Protein AF-A0A452SI06-F1 (afdb_monomer_lite)

Structure (mmCIF, N/CA/C/O backbone):
data_AF-A0A452SI06-F1
#
_entry.id   AF-A0A452SI06-F1
#
loop_
_atom_site.group_PDB
_atom_site.id
_atom_site.type_symbol
_atom_site.label_atom_id
_atom_site.label_alt_id
_atom_site.label_comp_id
_atom_site.label_asym_id
_atom_site.label_entity_id
_atom_site.label_seq_id
_atom_site.pdbx_PDB_ins_code
_atom_site.Cartn_x
_atom_site.Cartn_y
_atom_site.Cartn_z
_atom_site.occupancy
_atom_site.B_iso_or_equiv
_atom_site.auth_se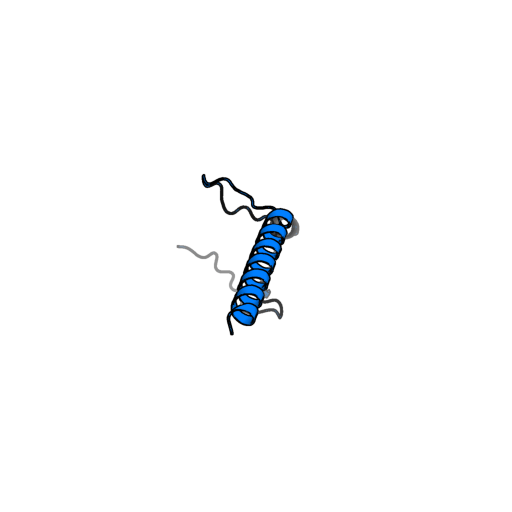q_id
_atom_site.auth_comp_id
_atom_site.auth_asym_id
_atom_site.auth_atom_id
_atom_site.pdbx_PDB_model_num
ATOM 1 N N . MET A 1 1 ? 10.716 -27.050 4.299 1.00 58.88 1 MET A N 1
ATOM 2 C CA . MET A 1 1 ? 9.840 -25.935 4.721 1.00 58.88 1 MET A CA 1
ATOM 3 C C . MET A 1 1 ? 8.529 -26.079 3.962 1.00 58.88 1 MET A C 1
ATOM 5 O O . MET A 1 1 ? 8.541 -25.999 2.743 1.00 58.88 1 MET A O 1
ATOM 9 N N . GLY A 1 2 ? 7.463 -26.480 4.661 1.00 50.00 2 GLY A N 1
ATOM 10 C CA . GLY A 1 2 ? 6.208 -26.947 4.065 1.00 50.00 2 GLY A CA 1
ATOM 11 C C . GLY A 1 2 ? 5.266 -25.797 3.733 1.00 50.00 2 GLY A C 1
ATOM 12 O O . GLY A 1 2 ? 4.835 -25.074 4.626 1.00 50.00 2 GLY A O 1
ATOM 13 N N . GLY A 1 3 ? 4.966 -25.639 2.445 1.00 55.34 3 GLY A N 1
ATOM 14 C CA . GLY A 1 3 ? 3.958 -24.708 1.963 1.00 55.34 3 GLY A CA 1
ATOM 15 C C . GLY A 1 3 ? 2.560 -25.269 2.187 1.00 55.34 3 GLY A C 1
ATOM 16 O O . GLY A 1 3 ? 2.247 -26.378 1.753 1.00 55.34 3 GLY A O 1
ATOM 17 N N . THR A 1 4 ? 1.698 -24.481 2.818 1.00 55.47 4 THR A N 1
ATOM 18 C CA . THR A 1 4 ? 0.249 -24.628 2.698 1.00 55.47 4 THR A CA 1
ATOM 19 C C . THR A 1 4 ? -0.127 -24.300 1.247 1.00 55.47 4 THR A C 1
ATOM 21 O O . THR A 1 4 ? -0.434 -23.167 0.890 1.00 55.47 4 THR A O 1
ATOM 24 N N . SER A 1 5 ? 0.008 -25.285 0.355 1.00 59.09 5 SER A N 1
ATOM 25 C CA . SER A 1 5 ? -0.242 -25.118 -1.078 1.00 59.09 5 SER A CA 1
ATOM 26 C C . SER A 1 5 ? -1.740 -24.926 -1.321 1.00 59.09 5 SER A C 1
ATOM 28 O O . SER A 1 5 ? -2.510 -25.878 -1.427 1.00 59.09 5 SER A O 1
ATOM 30 N N . SER A 1 6 ? -2.168 -23.667 -1.389 1.00 64.56 6 SER A N 1
ATOM 31 C CA . SER A 1 6 ? -3.405 -23.312 -2.076 1.00 64.56 6 SER A CA 1
ATOM 32 C C . SER A 1 6 ? -3.254 -23.715 -3.545 1.00 64.56 6 SER A C 1
ATOM 34 O O . SER A 1 6 ? -2.367 -23.218 -4.232 1.00 64.56 6 SER A O 1
ATOM 36 N N . THR A 1 7 ? -4.120 -24.599 -4.050 1.00 64.25 7 THR A N 1
ATOM 37 C CA . THR A 1 7 ? -4.140 -25.022 -5.469 1.00 64.25 7 THR A CA 1
A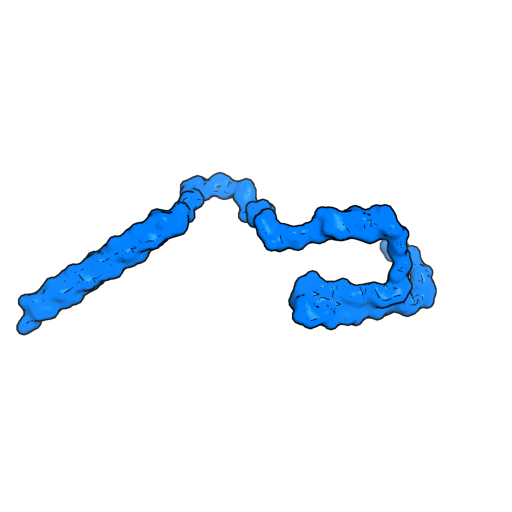TOM 38 C C . THR A 1 7 ? -4.602 -23.899 -6.412 1.00 64.25 7 THR A C 1
ATOM 40 O O . THR A 1 7 ? -4.631 -24.066 -7.630 1.00 64.25 7 THR A O 1
ATOM 43 N N . ARG A 1 8 ? -5.010 -22.743 -5.870 1.00 77.12 8 ARG A N 1
ATOM 44 C CA . ARG A 1 8 ? -5.421 -21.586 -6.671 1.00 77.12 8 ARG A CA 1
ATOM 45 C C . ARG A 1 8 ? -4.196 -20.841 -7.172 1.00 77.12 8 ARG A C 1
ATOM 47 O O . ARG A 1 8 ? -3.269 -20.567 -6.417 1.00 77.12 8 ARG A O 1
ATOM 54 N N . ARG A 1 9 ? -4.231 -20.488 -8.456 1.00 85.31 9 ARG A N 1
ATOM 55 C CA . ARG A 1 9 ? -3.190 -19.685 -9.101 1.00 85.31 9 ARG A CA 1
ATOM 56 C C . ARG A 1 9 ? -3.161 -18.303 -8.447 1.00 85.31 9 ARG A C 1
ATOM 58 O O . ARG A 1 9 ? -4.192 -17.639 -8.377 1.00 85.31 9 ARG A O 1
ATOM 65 N N . VAL A 1 10 ? -1.983 -17.901 -7.983 1.00 89.94 10 VAL A N 1
ATOM 66 C CA . VAL A 1 10 ? -1.701 -16.563 -7.457 1.00 89.94 10 VAL A CA 1
ATOM 67 C C . VAL A 1 10 ? -0.824 -15.851 -8.476 1.00 89.94 10 VAL A C 1
ATOM 69 O O . VAL A 1 10 ? 0.117 -16.449 -8.997 1.00 89.94 10 VAL A O 1
ATOM 72 N N . THR A 1 11 ? -1.142 -14.598 -8.783 1.00 89.25 11 THR A N 1
ATOM 73 C CA . THR A 1 11 ? -0.339 -13.763 -9.686 1.00 89.25 11 THR A CA 1
ATOM 74 C C . THR A 1 11 ? 0.049 -12.470 -8.991 1.00 89.25 11 THR A C 1
ATOM 76 O O . THR A 1 11 ? -0.741 -11.919 -8.223 1.00 89.25 11 THR A O 1
ATOM 79 N N . PHE A 1 12 ? 1.258 -11.999 -9.286 1.00 90.50 12 PHE A N 1
ATOM 80 C CA . PHE A 1 12 ? 1.816 -10.754 -8.776 1.00 90.50 12 PHE A CA 1
ATOM 81 C C . PHE A 1 12 ? 1.954 -9.773 -9.932 1.00 90.50 12 PHE A C 1
ATOM 83 O O . PHE A 1 12 ? 2.445 -10.149 -10.997 1.00 90.50 12 PHE A O 1
ATOM 90 N N . GLU A 1 13 ? 1.529 -8.538 -9.716 1.00 88.44 13 GLU A N 1
ATOM 91 C CA . GLU A 1 13 ? 1.710 -7.441 -10.661 1.00 88.44 13 GLU A CA 1
ATOM 92 C C . GLU A 1 13 ? 2.298 -6.226 -9.939 1.00 88.44 13 GLU A C 1
ATOM 94 O O . GLU A 1 13 ? 2.033 -6.001 -8.753 1.00 88.44 13 GLU A O 1
ATOM 99 N N . ALA A 1 14 ? 3.153 -5.493 -10.651 1.00 84.44 14 ALA A N 1
ATOM 100 C CA . ALA A 1 14 ? 3.648 -4.205 -10.197 1.00 84.44 14 ALA A CA 1
ATOM 101 C C . ALA A 1 14 ? 2.588 -3.154 -10.519 1.00 84.44 14 ALA A C 1
ATOM 103 O O . ALA A 1 14 ? 2.072 -3.121 -11.639 1.00 84.44 14 ALA A O 1
ATOM 104 N N . ASP A 1 15 ? 2.250 -2.348 -9.524 1.00 87.31 15 ASP A N 1
ATOM 105 C CA . ASP A 1 15 ? 1.367 -1.206 -9.702 1.00 87.31 15 ASP A CA 1
ATOM 106 C C . ASP A 1 15 ? 2.167 0.012 -10.196 1.00 87.31 15 ASP A C 1
ATOM 108 O O . ASP A 1 15 ? 3.400 0.010 -10.171 1.00 87.31 15 ASP A O 1
ATOM 112 N N . GLU A 1 16 ? 1.483 1.056 -10.663 1.00 87.75 16 GLU A N 1
ATOM 113 C CA . GLU A 1 16 ? 2.132 2.302 -11.096 1.00 87.75 16 GLU A CA 1
ATOM 114 C C . GLU A 1 16 ? 2.883 3.013 -9.956 1.00 87.75 16 GLU A C 1
ATOM 116 O O . GLU A 1 16 ? 3.830 3.765 -10.197 1.00 87.75 16 GLU A O 1
ATOM 121 N N . ASN A 1 17 ? 2.531 2.731 -8.700 1.00 85.38 17 ASN A N 1
ATOM 122 C CA . ASN A 1 17 ? 3.329 3.129 -7.554 1.00 85.38 17 ASN A CA 1
ATOM 123 C C . ASN A 1 17 ? 4.515 2.172 -7.333 1.00 85.38 17 ASN A C 1
ATOM 125 O O . ASN A 1 17 ? 4.333 1.012 -6.970 1.00 85.38 17 ASN A O 1
ATOM 129 N N . GLU A 1 18 ? 5.742 2.701 -7.402 1.00 78.75 18 GLU A N 1
ATOM 130 C CA . GLU A 1 18 ? 7.011 1.954 -7.250 1.00 78.75 18 GLU A CA 1
ATOM 131 C C . GLU A 1 18 ? 7.147 1.144 -5.940 1.00 78.75 18 GLU A C 1
ATOM 133 O O . GLU A 1 18 ? 8.003 0.268 -5.837 1.00 78.75 18 GLU A O 1
ATOM 138 N N . ASN A 1 19 ? 6.292 1.397 -4.942 1.00 84.00 19 ASN A N 1
ATOM 139 C CA . ASN A 1 19 ? 6.292 0.711 -3.646 1.00 84.00 19 ASN A CA 1
ATOM 140 C C . ASN A 1 19 ? 5.076 -0.207 -3.422 1.00 84.00 19 ASN A C 1
ATOM 142 O O . ASN A 1 19 ? 4.873 -0.686 -2.305 1.00 84.00 19 ASN A O 1
ATOM 146 N N . ILE A 1 20 ? 4.245 -0.437 -4.442 1.00 87.06 20 ILE A N 1
ATOM 147 C CA . ILE A 1 20 ? 3.024 -1.238 -4.329 1.00 87.06 20 ILE A CA 1
ATOM 148 C C . ILE A 1 20 ? 3.136 -2.485 -5.211 1.00 87.06 20 ILE A C 1
ATOM 150 O O . ILE A 1 20 ? 3.476 -2.428 -6.390 1.00 87.06 20 ILE A O 1
ATOM 154 N N . THR A 1 21 ? 2.819 -3.640 -4.622 1.00 86.75 21 THR A N 1
ATOM 155 C CA . THR A 1 21 ? 2.659 -4.903 -5.353 1.00 86.75 21 THR A CA 1
ATOM 156 C C . THR A 1 21 ? 1.250 -5.422 -5.141 1.00 86.75 21 THR A C 1
ATOM 158 O O . THR A 1 21 ? 0.767 -5.517 -4.010 1.00 86.75 21 THR A O 1
ATOM 161 N N . VAL A 1 22 ? 0.574 -5.754 -6.236 1.00 89.50 22 VAL A N 1
ATOM 162 C CA . VAL A 1 22 ? -0.790 -6.272 -6.194 1.00 89.50 22 VAL A CA 1
ATOM 163 C C . VAL A 1 22 ? -0.740 -7.784 -6.341 1.00 89.50 22 VAL A C 1
ATOM 165 O O . VAL A 1 22 ? -0.108 -8.334 -7.245 1.00 89.50 22 VAL A O 1
ATOM 168 N N . VAL A 1 23 ? -1.422 -8.469 -5.424 1.00 90.56 23 VAL A N 1
ATOM 169 C CA . VAL A 1 23 ? -1.504 -9.929 -5.404 1.00 90.56 23 VAL A CA 1
ATOM 170 C C . VAL A 1 23 ? -2.936 -10.354 -5.692 1.00 90.56 23 VAL A C 1
ATOM 172 O O . VAL A 1 23 ? -3.851 -10.076 -4.918 1.00 90.56 23 VAL A O 1
ATOM 175 N N . LYS A 1 24 ? -3.141 -11.058 -6.806 1.00 91.81 24 LYS A N 1
ATOM 176 C CA . LYS A 1 24 ? -4.454 -11.572 -7.219 1.00 91.81 24 LYS A CA 1
ATOM 177 C C . LYS A 1 24 ? -4.616 -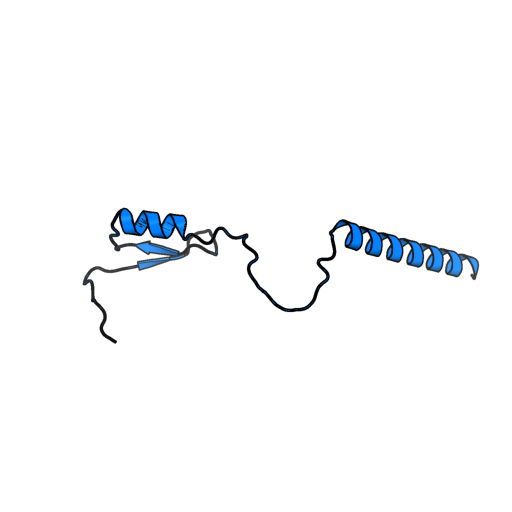13.040 -6.824 1.00 91.81 24 LYS A C 1
ATOM 179 O O . LYS A 1 24 ? -3.661 -13.812 -6.822 1.00 91.81 24 LYS A O 1
ATOM 184 N N . GLY A 1 25 ? -5.853 -13.437 -6.514 1.00 90.00 25 GLY A N 1
ATOM 185 C CA . GLY A 1 25 ? -6.215 -14.831 -6.213 1.00 90.00 25 GLY A CA 1
ATOM 186 C C . GLY A 1 25 ? -6.122 -15.235 -4.736 1.00 90.00 25 GLY A C 1
ATOM 187 O O . GLY A 1 25 ? -6.402 -16.390 -4.407 1.00 90.00 25 GLY A O 1
ATOM 188 N N . ILE A 1 26 ? -5.790 -14.300 -3.840 1.00 89.62 26 ILE A N 1
ATOM 189 C CA . ILE A 1 26 ? -5.757 -14.516 -2.387 1.00 89.62 26 ILE A CA 1
ATOM 190 C C . ILE A 1 26 ? -7.033 -13.955 -1.750 1.00 89.62 26 ILE A C 1
ATOM 192 O O . ILE A 1 26 ? -7.510 -12.887 -2.122 1.00 89.62 26 ILE A O 1
ATOM 196 N N . ARG A 1 27 ? -7.597 -14.683 -0.781 1.00 90.50 27 ARG A N 1
ATOM 197 C CA . ARG A 1 27 ? -8.715 -14.213 0.048 1.00 90.50 27 ARG A CA 1
ATOM 198 C C . ARG A 1 27 ? -8.202 -13.958 1.457 1.00 90.50 27 ARG A C 1
ATOM 200 O O . ARG A 1 27 ? -7.655 -14.869 2.072 1.00 90.50 27 ARG A O 1
ATOM 207 N N . LEU A 1 28 ? -8.405 -12.745 1.952 1.00 91.44 28 LEU A N 1
ATOM 208 C CA . LEU A 1 28 ? -8.084 -12.349 3.320 1.00 91.44 28 LEU A CA 1
ATOM 209 C C . LEU A 1 28 ? -9.382 -12.076 4.084 1.00 91.44 28 LEU A C 1
ATOM 211 O O . LEU A 1 28 ? -10.389 -11.703 3.483 1.00 91.44 28 LEU A O 1
ATOM 215 N N . SER A 1 29 ? -9.368 -12.293 5.397 1.00 95.44 29 SER A N 1
ATOM 216 C CA . SER A 1 29 ? -10.457 -11.853 6.271 1.00 95.44 29 SER A CA 1
ATOM 217 C C . SER A 1 29 ? -10.316 -10.366 6.595 1.00 95.44 29 SER A C 1
ATOM 219 O O . SER A 1 29 ? -9.203 -9.838 6.580 1.00 95.44 29 SER A O 1
ATOM 221 N N . GLU A 1 30 ? -11.421 -9.703 6.947 1.00 94.69 30 GLU A N 1
ATOM 222 C CA . GLU A 1 30 ? -11.411 -8.279 7.325 1.00 94.69 30 GLU A CA 1
ATOM 223 C C . GLU A 1 30 ? -10.432 -7.996 8.468 1.00 94.69 30 GLU A C 1
ATOM 225 O O . GLU A 1 30 ? -9.582 -7.127 8.343 1.00 94.69 30 GLU A O 1
ATOM 230 N N . ASN A 1 31 ? -10.403 -8.843 9.500 1.00 95.44 31 ASN A N 1
ATOM 231 C CA . ASN A 1 31 ? -9.450 -8.710 10.607 1.00 95.44 31 ASN A CA 1
ATOM 232 C C . ASN A 1 31 ? -7.963 -8.792 10.183 1.00 95.44 31 ASN A C 1
ATOM 234 O O . ASN A 1 31 ? -7.072 -8.309 10.882 1.00 95.44 31 ASN A O 1
ATOM 238 N N . VAL A 1 32 ? -7.641 -9.462 9.072 1.00 92.69 32 VAL A N 1
ATOM 239 C CA . VAL A 1 32 ? -6.276 -9.440 8.515 1.00 92.69 32 VAL A CA 1
ATOM 240 C C . VAL A 1 32 ? -6.053 -8.157 7.721 1.00 92.69 32 VAL A C 1
ATOM 242 O O . VAL A 1 32 ? -5.009 -7.531 7.881 1.00 92.69 32 VAL A O 1
ATOM 245 N N . ILE A 1 33 ? -7.036 -7.748 6.919 1.00 92.25 33 ILE A N 1
ATOM 246 C CA . ILE A 1 33 ? -6.989 -6.518 6.122 1.00 92.25 33 ILE A CA 1
ATOM 247 C C . ILE A 1 33 ? -6.813 -5.291 7.025 1.00 92.25 33 ILE A C 1
ATOM 249 O O . ILE A 1 33 ? -5.946 -4.467 6.752 1.00 92.25 33 ILE A O 1
ATOM 253 N N . ASP A 1 34 ? -7.565 -5.186 8.118 1.00 93.81 34 ASP A N 1
ATOM 254 C CA . ASP A 1 34 ? -7.506 -4.039 9.029 1.00 93.81 34 ASP A CA 1
ATOM 255 C C . ASP A 1 34 ? -6.141 -3.916 9.704 1.00 93.81 34 ASP A C 1
ATOM 257 O O . ASP A 1 34 ? -5.539 -2.843 9.693 1.00 93.81 34 ASP A O 1
ATOM 261 N N . ARG A 1 35 ? -5.580 -5.037 10.172 1.00 92.06 35 ARG A N 1
ATOM 262 C CA . ARG A 1 35 ? -4.217 -5.058 10.716 1.00 92.06 35 ARG A CA 1
ATOM 263 C C . ARG A 1 35 ? -3.185 -4.651 9.670 1.00 92.06 35 ARG A C 1
ATOM 265 O O . ARG A 1 35 ? -2.299 -3.866 9.975 1.00 92.06 35 ARG A O 1
ATOM 272 N N . MET A 1 36 ? -3.309 -5.137 8.433 1.00 89.25 36 MET A N 1
ATOM 273 C CA . MET A 1 36 ? -2.395 -4.750 7.355 1.00 89.25 36 MET A CA 1
ATOM 274 C C . MET A 1 36 ? -2.500 -3.258 7.023 1.00 89.25 36 MET A C 1
ATOM 276 O O . MET A 1 36 ? -1.470 -2.617 6.829 1.00 89.25 36 MET A O 1
ATOM 280 N N . LYS A 1 37 ? -3.712 -2.692 7.035 1.00 85.75 37 LYS A N 1
ATOM 281 C CA . LYS A 1 37 ? -3.953 -1.260 6.817 1.00 85.75 37 LYS A CA 1
ATOM 282 C C . LYS A 1 37 ? -3.327 -0.396 7.911 1.00 85.75 37 LYS A C 1
ATOM 284 O O . LYS A 1 37 ? -2.692 0.600 7.578 1.00 85.75 37 LYS A O 1
ATOM 289 N N . GLU A 1 38 ? -3.441 -0.776 9.182 1.00 74.12 38 GLU A N 1
ATOM 290 C CA . GLU A 1 38 ? -2.817 -0.038 10.294 1.00 74.12 38 GLU A CA 1
ATOM 291 C C . GLU A 1 38 ? -1.291 -0.182 10.330 1.00 74.12 38 GLU A C 1
ATOM 293 O O . GLU A 1 38 ? -0.589 0.748 10.720 1.00 74.12 38 GLU A O 1
ATOM 298 N N . THR A 1 39 ? -0.764 -1.329 9.889 1.00 63.00 39 THR A N 1
ATOM 299 C CA . THR A 1 39 ? 0.685 -1.576 9.793 1.00 63.00 39 THR A CA 1
ATOM 300 C C . THR A 1 39 ? 1.316 -1.069 8.502 1.00 63.00 39 THR A C 1
ATOM 302 O O . THR A 1 39 ? 2.519 -1.264 8.318 1.00 63.00 39 THR A O 1
ATOM 305 N N . SER A 1 40 ? 0.540 -0.442 7.605 1.00 59.56 40 SER A N 1
ATOM 306 C CA . SER A 1 40 ? 1.102 0.240 6.439 1.00 59.56 40 SER A CA 1
ATOM 307 C C . SER A 1 40 ? 2.225 1.135 6.955 1.00 59.56 40 SER A C 1
ATOM 309 O O . SER A 1 40 ? 1.951 1.960 7.833 1.00 59.56 40 SER A O 1
ATOM 311 N N . PRO A 1 41 ? 3.479 0.988 6.490 1.00 58.69 41 PRO A N 1
ATOM 312 C CA . PRO A 1 41 ? 4.494 1.960 6.817 1.00 58.69 41 PRO A CA 1
ATOM 313 C C . PRO A 1 41 ? 4.008 3.252 6.177 1.00 58.69 41 PRO A C 1
ATOM 315 O O . PRO A 1 41 ? 4.175 3.473 4.980 1.00 58.69 41 PRO A O 1
ATOM 318 N N . SER A 1 42 ? 3.346 4.098 6.962 1.00 52.28 42 SER A N 1
ATOM 319 C CA . SER A 1 42 ? 3.293 5.508 6.664 1.00 52.28 42 SER A CA 1
ATOM 320 C C . SER A 1 42 ? 4.755 5.908 6.526 1.00 52.28 42 SER A C 1
ATOM 322 O O . SER A 1 42 ? 5.524 5.948 7.491 1.00 52.28 42 SER A O 1
ATOM 324 N N . GLY A 1 43 ? 5.188 6.061 5.277 1.00 51.41 43 GLY A N 1
ATOM 325 C CA . GLY A 1 43 ? 6.480 6.620 4.948 1.00 51.41 43 GLY A CA 1
ATOM 326 C C . GLY A 1 43 ? 6.518 8.026 5.519 1.00 51.41 43 GLY A C 1
ATOM 327 O O . GLY A 1 43 ? 6.025 8.959 4.900 1.00 51.41 43 GLY A O 1
ATOM 328 N N . SER A 1 44 ? 6.996 8.132 6.758 1.00 49.97 44 SER A N 1
ATOM 329 C CA . SER A 1 44 ? 7.703 9.269 7.362 1.00 49.97 44 SER A CA 1
ATOM 330 C C . SER A 1 44 ? 7.828 9.148 8.890 1.00 49.97 44 SER A C 1
ATOM 332 O O . SER A 1 44 ? 7.976 10.150 9.581 1.00 49.97 44 SER A O 1
ATOM 334 N N . ARG A 1 45 ? 7.877 7.944 9.477 1.00 45.06 45 ARG A N 1
ATOM 335 C CA . ARG A 1 45 ? 8.725 7.794 10.669 1.00 45.06 45 ARG A CA 1
ATOM 336 C C . ARG A 1 45 ? 10.113 7.396 10.217 1.00 45.06 45 ARG A C 1
ATOM 338 O O . ARG A 1 45 ? 10.442 6.219 10.104 1.00 45.06 45 ARG A O 1
ATOM 345 N N . SER A 1 46 ? 10.921 8.429 9.986 1.00 52.00 46 SER A N 1
ATOM 346 C CA . SER A 1 46 ? 12.364 8.412 10.201 1.00 52.00 46 SER A CA 1
ATOM 347 C C . SER A 1 46 ? 12.647 7.863 11.602 1.00 52.00 46 SER A C 1
ATOM 349 O O . SER A 1 46 ? 12.892 8.600 12.547 1.00 52.00 46 SER A O 1
ATOM 351 N N . GLN A 1 47 ? 12.556 6.547 11.761 1.00 52.72 47 GLN A N 1
ATOM 352 C CA . GLN A 1 47 ? 13.087 5.823 12.903 1.00 52.72 47 GLN A CA 1
ATOM 353 C C . GLN A 1 47 ? 14.180 4.898 12.382 1.00 52.72 47 GLN A C 1
ATOM 355 O O . GLN A 1 47 ? 14.079 3.679 12.311 1.00 52.72 47 GLN A O 1
ATOM 360 N N . ARG A 1 48 ? 15.233 5.575 11.950 1.00 48.72 48 ARG A N 1
ATOM 361 C CA . ARG A 1 48 ? 16.573 5.102 11.648 1.00 48.72 48 ARG A CA 1
ATOM 362 C C . ARG A 1 48 ? 17.428 6.298 12.076 1.00 48.72 48 ARG A C 1
ATOM 364 O O . ARG A 1 48 ? 17.353 7.325 11.429 1.00 48.72 48 ARG A O 1
ATOM 371 N N . HIS A 1 49 ? 18.149 6.337 13.183 1.00 42.59 49 HIS A N 1
ATOM 372 C CA . HIS A 1 49 ? 18.628 5.310 14.081 1.00 42.59 49 HIS A CA 1
ATOM 373 C C . HIS A 1 49 ? 18.919 5.992 15.424 1.00 42.59 49 HIS A C 1
ATOM 375 O O . HIS A 1 49 ? 19.450 7.099 15.459 1.00 42.59 49 HIS A O 1
ATOM 381 N N . SER A 1 50 ? 18.605 5.328 16.530 1.00 57.94 50 SER A N 1
ATOM 382 C CA . SER A 1 50 ? 19.316 5.554 17.784 1.00 57.94 50 SER A CA 1
ATOM 383 C C . SER A 1 50 ? 20.795 5.231 17.549 1.00 57.94 50 SER A C 1
ATOM 385 O O . SER A 1 50 ? 21.146 4.068 17.347 1.00 57.94 50 SER A O 1
ATOM 387 N N . GLY A 1 51 ? 21.626 6.266 17.520 1.00 44.56 51 GLY A N 1
ATOM 388 C CA . GLY A 1 51 ? 23.071 6.180 17.378 1.00 44.56 51 GLY A CA 1
ATOM 389 C C . GLY A 1 51 ? 23.691 7.542 17.660 1.00 44.56 51 GLY A C 1
ATOM 390 O O . GLY A 1 51 ? 23.894 8.322 16.746 1.00 44.56 51 GLY A O 1
ATOM 391 N N . GLU A 1 52 ? 23.885 7.852 18.939 1.00 54.25 52 GLU A N 1
ATOM 392 C CA . GLU A 1 52 ? 25.150 8.366 19.477 1.00 54.25 52 GLU A CA 1
ATOM 393 C C . GLU A 1 52 ? 26.008 9.321 18.602 1.00 54.25 52 GLU A C 1
ATOM 395 O O . GLU A 1 52 ? 27.211 9.128 18.483 1.00 54.25 52 GLU A O 1
ATOM 400 N N . TYR A 1 53 ? 25.446 10.366 17.990 1.00 44.47 53 TYR A N 1
ATOM 401 C CA . TYR A 1 53 ? 26.190 11.581 17.612 1.00 44.47 53 TYR A CA 1
ATOM 402 C C . TYR A 1 53 ? 25.220 12.752 17.425 1.00 44.47 53 TYR A C 1
ATOM 404 O O . TYR A 1 53 ? 24.536 12.907 16.415 1.00 44.47 53 TYR A O 1
ATOM 412 N N . GLY A 1 54 ? 25.126 13.569 18.472 1.00 52.84 54 GLY A N 1
ATOM 413 C CA . GLY A 1 54 ? 24.302 14.765 18.510 1.00 52.84 54 GLY A CA 1
ATOM 414 C C . GLY A 1 54 ? 24.847 15.867 17.608 1.00 52.84 54 GLY A C 1
ATOM 415 O O . GLY A 1 54 ? 25.948 16.359 17.818 1.00 52.84 54 GLY A O 1
ATOM 416 N N . ALA A 1 55 ? 24.033 16.264 16.640 1.00 55.38 55 ALA A N 1
ATOM 417 C CA . ALA A 1 55 ? 23.779 17.647 16.250 1.00 55.38 55 ALA A CA 1
ATOM 418 C C . ALA A 1 55 ? 22.712 17.580 15.158 1.00 55.38 55 ALA A C 1
ATOM 420 O O . ALA A 1 55 ? 23.017 17.480 13.972 1.00 55.38 55 ALA A O 1
ATOM 421 N N . SER A 1 56 ? 21.440 17.572 15.548 1.00 57.56 56 SER A N 1
ATOM 422 C CA . SER A 1 56 ? 20.363 17.891 14.616 1.00 57.56 56 SER A CA 1
ATOM 423 C C . SER A 1 56 ? 20.550 19.351 14.209 1.00 57.56 56 SER A C 1
ATOM 425 O O . SER A 1 56 ? 20.104 20.257 14.910 1.00 57.56 56 SER A O 1
ATOM 427 N N . VAL A 1 57 ? 21.306 19.572 13.133 1.00 60.31 57 VAL A N 1
ATOM 428 C CA . VAL A 1 57 ? 21.493 20.893 12.540 1.00 60.31 57 VAL A CA 1
ATOM 429 C C . VAL A 1 57 ? 20.121 21.343 12.057 1.00 60.31 57 VAL A C 1
ATOM 431 O O . VAL A 1 57 ? 19.494 20.664 11.246 1.00 60.31 57 VAL A O 1
ATOM 434 N N . SER A 1 58 ? 19.621 22.441 12.617 1.00 78.19 58 SER A N 1
ATOM 435 C CA . SER A 1 58 ? 18.345 23.006 12.182 1.00 78.19 58 SER A CA 1
ATOM 436 C C . SER A 1 58 ? 18.484 23.600 10.779 1.00 78.19 58 SER A C 1
ATOM 438 O O . SER A 1 58 ? 19.559 24.088 10.417 1.00 78.19 58 SER A O 1
ATOM 440 N N . ASP A 1 59 ? 17.402 23.602 9.998 1.00 81.56 59 ASP A N 1
ATOM 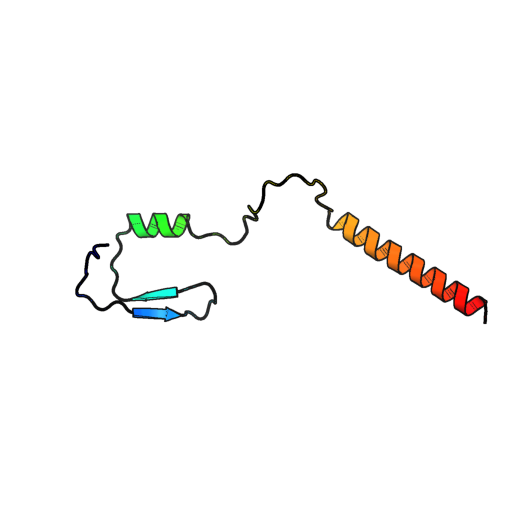441 C CA . ASP A 1 59 ? 17.377 24.244 8.676 1.00 81.56 59 ASP A CA 1
ATOM 442 C C . ASP A 1 59 ? 17.848 25.709 8.728 1.00 81.56 59 ASP A C 1
ATOM 444 O O . ASP A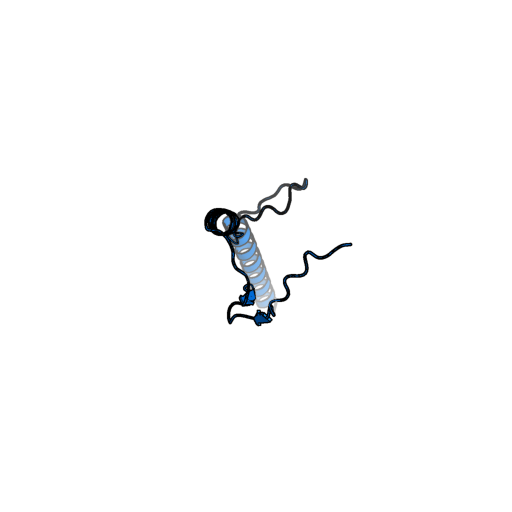 1 59 ? 18.529 26.185 7.820 1.00 81.56 59 ASP A O 1
ATOM 448 N N . GLU A 1 60 ? 17.576 26.408 9.834 1.00 85.88 60 GLU A N 1
ATOM 449 C CA . GLU A 1 60 ? 18.044 27.777 10.069 1.00 85.88 60 GLU A CA 1
ATOM 450 C C . GLU A 1 60 ? 19.571 27.871 10.199 1.00 85.88 60 GLU A C 1
ATOM 452 O O . GLU A 1 60 ? 20.188 28.804 9.681 1.00 85.88 60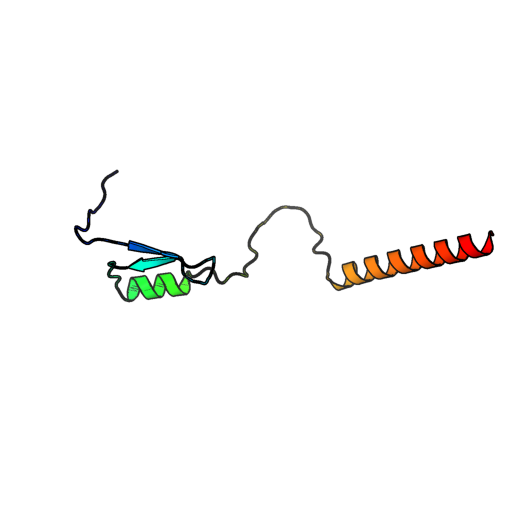 GLU A O 1
ATOM 457 N N . GLU A 1 61 ? 20.218 26.896 10.839 1.00 86.81 61 GLU A N 1
ATOM 458 C CA . GLU A 1 61 ? 21.676 26.875 10.964 1.00 86.81 61 GLU A CA 1
ATOM 459 C C . GLU A 1 61 ? 22.353 26.530 9.629 1.00 86.81 61 GLU A C 1
ATOM 461 O O . GLU A 1 61 ? 23.358 27.148 9.273 1.00 86.81 61 GLU A O 1
ATOM 466 N N . LEU A 1 62 ? 21.775 25.609 8.848 1.00 90.06 62 LEU A N 1
ATOM 467 C CA . LEU A 1 62 ? 22.230 25.313 7.483 1.00 90.06 62 LEU A CA 1
ATOM 468 C C . LEU A 1 62 ? 22.135 26.549 6.590 1.00 90.06 62 LEU A C 1
ATOM 470 O O . LEU A 1 62 ? 23.105 26.918 5.926 1.00 90.06 62 LEU A O 1
ATOM 474 N N . LYS A 1 63 ? 20.989 27.234 6.625 1.00 92.88 63 LYS A N 1
ATOM 475 C CA . LYS A 1 63 ? 20.766 28.466 5.868 1.00 92.88 63 LYS A CA 1
ATOM 476 C C . LYS A 1 63 ? 21.748 29.566 6.269 1.00 92.88 63 LYS A C 1
ATOM 478 O O . LYS A 1 63 ? 22.261 30.272 5.402 1.00 92.88 63 LYS A O 1
ATOM 483 N N . ARG A 1 64 ? 22.056 29.681 7.564 1.00 93.19 64 ARG A N 1
ATOM 484 C CA . ARG A 1 64 ? 23.051 30.630 8.073 1.00 93.19 64 ARG A CA 1
ATOM 485 C C . ARG A 1 64 ? 24.461 30.320 7.563 1.00 93.19 64 ARG A C 1
ATOM 487 O O . ARG A 1 64 ? 25.131 31.243 7.115 1.00 93.19 64 ARG A O 1
ATOM 494 N N . ARG A 1 65 ? 24.887 29.050 7.570 1.00 93.62 65 ARG A N 1
ATOM 495 C CA . ARG A 1 65 ? 26.212 28.640 7.062 1.00 93.62 65 ARG A CA 1
ATOM 496 C C . ARG A 1 65 ? 26.370 28.920 5.568 1.00 93.62 65 ARG A C 1
ATOM 498 O O . ARG A 1 65 ? 27.390 29.464 5.163 1.00 93.62 65 ARG A O 1
ATOM 505 N N . VAL A 1 66 ? 25.344 28.621 4.769 1.00 94.06 66 VAL A N 1
ATOM 506 C CA . VAL A 1 66 ? 25.352 28.901 3.321 1.00 94.06 66 VAL A CA 1
ATOM 507 C C . VAL A 1 66 ? 25.451 30.405 3.047 1.00 94.06 66 VAL A C 1
ATOM 509 O O . VAL A 1 66 ? 26.218 30.829 2.185 1.00 94.06 66 VAL A O 1
ATOM 512 N N . ALA A 1 67 ? 24.703 31.230 3.787 1.00 92.56 67 ALA A N 1
ATOM 513 C CA . ALA A 1 67 ? 24.759 32.682 3.628 1.00 92.56 67 ALA A CA 1
ATOM 514 C C . ALA A 1 67 ? 26.127 33.268 4.028 1.00 92.56 67 ALA A C 1
ATOM 516 O O . ALA A 1 67 ? 26.628 34.170 3.360 1.00 92.56 67 ALA A O 1
ATOM 517 N N . GLU A 1 68 ? 26.734 32.753 5.099 1.00 92.75 68 GLU A N 1
ATOM 518 C CA . GLU A 1 68 ? 28.057 33.176 5.567 1.00 92.75 68 GLU A CA 1
ATOM 519 C C . GLU A 1 68 ? 29.163 32.818 4.564 1.00 92.75 68 GLU A C 1
ATOM 521 O O . GLU A 1 68 ? 30.007 33.660 4.255 1.00 92.75 68 GLU A O 1
ATOM 526 N N . GLU A 1 69 ? 29.121 31.611 3.996 1.00 90.81 69 GLU A N 1
ATOM 527 C CA . GLU A 1 69 ? 30.080 31.171 2.979 1.00 90.81 69 GLU A CA 1
ATOM 528 C C . GLU A 1 69 ? 30.008 32.048 1.717 1.00 90.81 69 GLU A C 1
ATOM 530 O O . GLU A 1 69 ? 31.035 32.542 1.247 1.00 90.81 69 GLU A O 1
ATOM 535 N N . LEU A 1 70 ? 28.795 32.343 1.233 1.00 93.25 70 LEU A N 1
ATOM 536 C CA . LEU A 1 70 ? 28.584 33.229 0.082 1.00 93.25 70 LEU A CA 1
ATOM 537 C C . LEU A 1 70 ? 29.090 34.656 0.331 1.00 93.25 70 LEU A C 1
ATOM 539 O O . LEU A 1 70 ? 29.672 35.269 -0.565 1.00 93.25 70 LEU A O 1
ATOM 543 N N . ALA A 1 71 ? 28.887 35.195 1.535 1.00 91.56 71 ALA A N 1
ATOM 544 C CA . ALA A 1 71 ? 29.357 36.533 1.885 1.00 91.56 71 ALA A CA 1
ATOM 545 C C . ALA A 1 71 ? 30.893 36.607 1.923 1.00 91.56 71 ALA A C 1
ATOM 547 O O . ALA A 1 71 ? 31.489 37.560 1.413 1.00 91.56 71 ALA A O 1
ATOM 548 N N . LEU A 1 72 ? 31.544 35.583 2.485 1.00 91.88 72 LEU A N 1
ATOM 549 C CA . LEU A 1 72 ? 33.003 35.487 2.513 1.00 91.88 72 LEU A CA 1
ATOM 550 C C . LEU A 1 72 ? 33.591 35.354 1.105 1.00 91.88 72 LEU A C 1
ATOM 552 O O . LEU A 1 72 ? 34.609 35.981 0.797 1.00 91.88 72 LEU A O 1
ATOM 556 N N . GLU A 1 73 ? 32.948 34.580 0.233 1.00 88.88 73 GLU A N 1
ATOM 557 C CA . GLU A 1 73 ? 33.390 34.424 -1.150 1.00 88.88 73 GLU A CA 1
ATOM 558 C C . GLU A 1 73 ? 33.237 35.726 -1.954 1.00 88.88 73 GLU A C 1
ATOM 560 O O . GLU A 1 73 ? 34.153 36.107 -2.689 1.00 88.88 73 GLU A O 1
ATOM 565 N N . GLN A 1 74 ? 32.137 36.465 -1.762 1.00 86.00 74 GLN A N 1
ATOM 566 C CA . GLN A 1 74 ? 31.953 37.788 -2.368 1.00 86.00 74 GLN A CA 1
ATOM 567 C C . GLN A 1 74 ? 33.032 38.776 -1.923 1.00 86.00 74 GLN A C 1
ATOM 569 O O . GLN A 1 74 ? 33.684 39.383 -2.773 1.00 86.00 74 GLN A O 1
ATOM 574 N N . ALA A 1 75 ? 33.288 38.880 -0.617 1.00 86.25 75 ALA A N 1
ATOM 575 C CA . ALA A 1 75 ? 34.323 39.766 -0.089 1.00 86.25 75 ALA A CA 1
ATOM 576 C C . ALA A 1 75 ? 35.715 39.406 -0.635 1.00 86.25 75 ALA A C 1
ATOM 578 O O . ALA A 1 75 ? 36.501 40.283 -1.003 1.00 86.25 75 ALA A O 1
ATOM 579 N N . ARG A 1 76 ? 36.018 38.106 -0.758 1.00 87.06 76 ARG A N 1
ATOM 580 C CA . ARG A 1 76 ? 37.270 37.645 -1.364 1.00 87.06 76 ARG A CA 1
ATOM 581 C C . ARG A 1 76 ? 37.364 38.072 -2.829 1.00 87.06 76 ARG A C 1
ATOM 583 O O . ARG A 1 76 ? 38.395 38.616 -3.226 1.00 87.06 76 ARG A O 1
ATOM 590 N N . LYS A 1 77 ? 36.300 37.887 -3.611 1.00 86.06 77 LYS A N 1
ATOM 591 C CA . LYS A 1 77 ? 36.255 38.261 -5.032 1.00 86.06 77 LYS A CA 1
ATOM 592 C C . LYS A 1 77 ? 36.376 39.771 -5.247 1.00 86.06 77 LYS A C 1
ATOM 594 O O . LYS A 1 77 ? 37.083 40.197 -6.156 1.00 86.06 77 LYS A O 1
ATOM 599 N N . GLU A 1 78 ? 35.743 40.583 -4.406 1.00 83.56 78 GLU A N 1
ATOM 600 C CA . GLU A 1 78 ? 35.886 42.044 -4.441 1.00 83.56 78 GLU A CA 1
ATOM 601 C C . GLU A 1 78 ? 37.312 42.480 -4.088 1.00 83.56 78 GLU A C 1
ATOM 603 O O . GLU A 1 78 ? 37.885 43.328 -4.771 1.00 83.56 78 GLU A O 1
ATOM 608 N N . SER A 1 79 ? 37.927 41.847 -3.085 1.00 78.50 79 SER A N 1
ATOM 609 C CA . SER A 1 79 ? 39.316 42.131 -2.705 1.00 78.50 79 SER A CA 1
ATOM 610 C C . SER A 1 79 ? 40.334 41.728 -3.780 1.00 78.50 79 SER A C 1
ATOM 612 O O . SER A 1 79 ? 41.366 42.380 -3.932 1.00 78.50 79 SER A O 1
ATOM 614 N N . GLU A 1 80 ? 40.048 40.672 -4.546 1.00 80.31 80 GLU A N 1
ATOM 615 C CA . GLU A 1 80 ? 40.865 40.245 -5.684 1.00 80.31 80 GLU A CA 1
ATOM 616 C C . GLU A 1 80 ? 40.732 41.224 -6.858 1.00 80.31 80 GLU A C 1
ATOM 618 O O . GLU A 1 80 ? 41.730 41.573 -7.484 1.00 80.31 80 GLU A O 1
ATOM 623 N N . ASN A 1 81 ? 39.524 41.737 -7.103 1.00 73.25 81 ASN A N 1
ATOM 624 C CA . ASN A 1 81 ? 39.278 42.748 -8.131 1.00 73.25 81 ASN A CA 1
ATOM 625 C C . ASN A 1 81 ? 39.944 44.095 -7.814 1.00 73.25 81 ASN A C 1
ATOM 627 O O . ASN A 1 81 ? 40.397 44.770 -8.726 1.00 73.25 81 ASN A O 1
ATOM 631 N N . GLN A 1 82 ? 40.052 44.472 -6.536 1.00 62.75 82 GLN A N 1
ATOM 632 C CA . GLN A 1 82 ? 40.763 45.691 -6.120 1.00 62.75 82 GLN A CA 1
ATOM 633 C C . GLN A 1 82 ? 42.296 45.564 -6.170 1.00 62.75 82 GLN A C 1
ATOM 635 O O . GLN A 1 82 ? 42.995 46.567 -6.044 1.00 62.75 82 GLN A O 1
ATOM 640 N N . LYS A 1 83 ? 42.833 44.345 -6.314 1.00 64.94 83 LYS A N 1
ATOM 641 C CA . LYS A 1 83 ? 44.279 44.081 -6.420 1.00 64.94 83 LYS A CA 1
ATOM 642 C C . LYS A 1 83 ? 44.779 43.942 -7.865 1.00 64.94 83 LYS A C 1
ATOM 644 O O . LYS A 1 83 ? 45.970 43.689 -8.050 1.00 64.94 83 LYS A O 1
ATOM 649 N N . ARG A 1 84 ? 43.900 44.078 -8.861 1.00 55.53 84 ARG A N 1
ATOM 650 C CA . ARG A 1 84 ? 44.242 44.181 -10.288 1.00 55.53 84 ARG A CA 1
ATOM 651 C C . ARG A 1 84 ? 44.275 45.635 -10.727 1.00 55.53 84 ARG A C 1
ATOM 653 O O . ARG A 1 84 ? 45.148 45.936 -11.567 1.00 55.53 84 ARG A O 1
#

Sequence (84 aa):
MGGTSSTRRVTFEADENENITVVKGIRLSENVIDRMKETSPSGSRSQRHSGEYGASVSDEELKRRVAEELALEQARKESENQKR

Foldseek 3Di:
DDDPDDVWDKDWDDDPPPPDIDIPDDDDDPVVVVVVVVPPPPPDPPPPDPDDDDDPQDPVNVVVVVVVVVVVVVVVVVVVVVVD

InterPro domains:
  IPR052632 MICOS complex subunit Mic19 [PTHR21588] (1-84)

Secondary structure (DSSP, 8-state):
------SS--EEEE-SSTT-EEEES----HHHHHHHHHTS--TT-------S------HHHHHHHHHHHHHHHHHHHHHHHTT-

Radius of gyration: 27.58 Å; chains: 1; bounding box: 56×73×31 Å

pLDDT: mean 76.59, std 16.67, range [42.59, 95.44]

Organism: Ursus americanus (NCBI:txid9643)